Protein AF-A0A3T1B2V6-F1 (afdb_monomer_lite)

Secondary structure (DSSP, 8-state):
-HHHHHHHHHHHHHHHHHHHHHHHHHHHHHHHHHTTS--PPPHHHHHHHHHHHHTS------SS---PPPPPTT-EEEE-SSEEEEE-SS-EEEEEEPTTEEEEEE-SSEEEEEESS-TT-EEEEEEEEETTEEEEEEEE--

pLDDT: mean 83.71, std 17.54, range [44.0, 98.25]

Sequence (142 aa):
MVRRLLIATGWLVTVVIAILVGVVGINLVGSGLTEQQATPMTEDQVRRELRAISSTPATAPPSAAASSPPAPAGGRSFSTEGGLVVADCARIISMAPAQGWSIGEQDADEGEFRSVGDPAVVLDVDLECVNGAPQILVSPGD

Structure (mmCIF, N/CA/C/O backbone):
data_AF-A0A3T1B2V6-F1
#
_entry.id   AF-A0A3T1B2V6-F1
#
loop_
_atom_site.group_PDB
_atom_site.id
_atom_site.type_symbol
_atom_site.label_atom_id
_atom_site.label_alt_id
_atom_site.label_comp_id
_atom_site.label_asym_id
_atom_site.label_entity_id
_atom_site.label_seq_id
_atom_site.pdbx_PDB_ins_code
_atom_site.Cartn_x
_atom_site.Cartn_y
_atom_site.Cartn_z
_atom_site.occupancy
_atom_site.B_iso_or_equiv
_atom_site.auth_seq_id
_atom_site.auth_comp_id
_atom_site.auth_asym_id
_atom_site.auth_atom_id
_atom_site.pdbx_PDB_model_num
ATOM 1 N N . MET A 1 1 ? 31.231 -20.425 -43.488 1.00 63.16 1 MET A N 1
ATOM 2 C CA . MET A 1 1 ? 29.881 -19.834 -43.311 1.00 63.16 1 MET A CA 1
ATOM 3 C C . MET A 1 1 ? 28.904 -20.787 -42.617 1.00 63.16 1 MET A C 1
ATOM 5 O O . MET A 1 1 ? 28.350 -20.385 -41.605 1.00 63.16 1 MET A O 1
ATOM 9 N N . VAL A 1 2 ? 28.772 -22.049 -43.053 1.00 74.38 2 VAL A N 1
ATOM 10 C CA . VAL A 1 2 ? 27.830 -23.052 -42.492 1.00 74.38 2 VAL A CA 1
ATOM 11 C C . VAL A 1 2 ? 27.881 -23.198 -40.960 1.00 74.38 2 VAL A C 1
ATOM 13 O O . VAL A 1 2 ? 26.849 -23.153 -40.308 1.00 74.38 2 VAL A O 1
ATOM 16 N N . ARG A 1 3 ? 29.073 -23.279 -40.351 1.00 77.56 3 ARG A N 1
ATOM 17 C CA . ARG A 1 3 ? 29.219 -23.443 -38.889 1.00 77.56 3 ARG A CA 1
ATOM 18 C C . ARG A 1 3 ? 28.695 -22.253 -38.072 1.00 77.56 3 ARG A C 1
ATOM 20 O O . ARG A 1 3 ? 28.135 -22.456 -37.005 1.00 77.56 3 ARG A O 1
ATOM 27 N N . ARG A 1 4 ? 28.852 -21.020 -38.572 1.00 81.50 4 ARG A N 1
ATOM 28 C CA . ARG A 1 4 ? 28.297 -19.819 -37.918 1.00 81.50 4 ARG A CA 1
ATOM 29 C C . ARG A 1 4 ? 26.778 -19.770 -38.059 1.00 81.50 4 ARG A C 1
ATOM 31 O O . ARG A 1 4 ? 26.105 -19.393 -37.111 1.00 81.50 4 ARG A O 1
ATOM 38 N N . LEU A 1 5 ? 26.265 -20.205 -39.213 1.00 83.44 5 LEU A N 1
ATOM 39 C CA . LEU A 1 5 ? 24.829 -20.301 -39.457 1.00 83.44 5 LEU A CA 1
ATOM 40 C C . LEU A 1 5 ? 24.176 -21.299 -38.493 1.00 83.44 5 LEU A C 1
ATOM 42 O O . LEU A 1 5 ? 23.201 -20.945 -37.849 1.00 83.44 5 LEU A O 1
ATOM 46 N N . LEU A 1 6 ? 24.780 -22.481 -38.314 1.00 86.44 6 LEU A N 1
ATOM 47 C CA . LEU A 1 6 ? 24.296 -23.519 -37.396 1.00 86.44 6 LEU A CA 1
ATOM 48 C C . LEU A 1 6 ? 24.258 -23.054 -35.935 1.00 86.44 6 LEU A C 1
ATOM 50 O O . LEU A 1 6 ? 23.280 -23.315 -35.238 1.00 86.44 6 LEU A O 1
ATOM 54 N N . ILE A 1 7 ? 25.291 -22.333 -35.486 1.00 88.75 7 ILE A N 1
ATOM 55 C CA . ILE A 1 7 ? 25.339 -21.758 -34.132 1.00 88.75 7 ILE A CA 1
ATOM 56 C C . ILE A 1 7 ? 24.240 -20.702 -33.958 1.00 88.75 7 ILE A C 1
ATOM 58 O O . ILE A 1 7 ? 23.544 -20.714 -32.946 1.00 88.75 7 ILE A O 1
ATOM 62 N N . ALA A 1 8 ? 24.041 -19.831 -34.952 1.00 89.81 8 ALA A N 1
ATOM 63 C CA . ALA A 1 8 ? 23.002 -18.806 -34.909 1.00 89.81 8 ALA A CA 1
ATOM 64 C C . ALA A 1 8 ? 21.589 -19.414 -34.883 1.00 89.81 8 ALA A C 1
ATOM 66 O O . ALA A 1 8 ? 20.765 -19.004 -34.068 1.00 89.81 8 ALA A O 1
ATOM 67 N N . THR A 1 9 ? 21.316 -20.431 -35.708 1.00 90.31 9 THR A N 1
ATOM 68 C CA . THR A 1 9 ? 20.027 -21.142 -35.681 1.00 90.31 9 THR A CA 1
ATOM 69 C C . THR A 1 9 ? 19.813 -21.901 -34.381 1.00 90.31 9 THR A C 1
ATOM 71 O O . THR A 1 9 ? 18.719 -21.846 -33.836 1.00 90.31 9 THR A O 1
ATOM 74 N N . GLY A 1 10 ? 20.842 -22.570 -33.851 1.00 92.38 10 GLY A N 1
ATOM 75 C CA . GLY A 1 10 ? 20.733 -23.276 -32.574 1.00 92.38 10 GLY A CA 1
ATOM 76 C C . GLY A 1 10 ? 20.411 -22.320 -31.427 1.00 92.38 10 GLY A C 1
ATOM 77 O O . GLY A 1 10 ? 19.516 -22.587 -30.633 1.00 92.38 10 GLY A O 1
ATOM 78 N N . TRP A 1 11 ? 21.076 -21.164 -31.390 1.00 96.94 11 TRP A N 1
ATOM 79 C CA . TRP A 1 11 ? 20.797 -20.134 -30.394 1.00 96.94 11 TRP A CA 1
ATOM 80 C C . TRP A 1 11 ? 19.381 -19.559 -30.527 1.00 96.94 11 TRP A C 1
ATOM 82 O O . TRP A 1 11 ? 18.676 -19.446 -29.525 1.00 96.94 11 TRP A O 1
ATOM 92 N N . LEU A 1 12 ? 18.927 -19.269 -31.753 1.00 96.56 12 LEU A N 1
ATOM 93 C CA . LEU A 1 12 ? 17.561 -18.794 -31.995 1.00 96.56 12 LEU A CA 1
ATOM 94 C C . LEU A 1 12 ? 16.509 -19.798 -31.524 1.00 96.56 12 LEU A C 1
ATOM 96 O O . LEU A 1 12 ? 15.534 -19.399 -30.893 1.00 96.56 12 LEU A O 1
ATOM 100 N N . VAL A 1 13 ? 16.715 -21.091 -31.780 1.00 96.31 13 VAL A N 1
ATOM 101 C CA . VAL A 1 13 ? 15.806 -22.145 -31.307 1.00 96.31 13 VAL A CA 1
ATOM 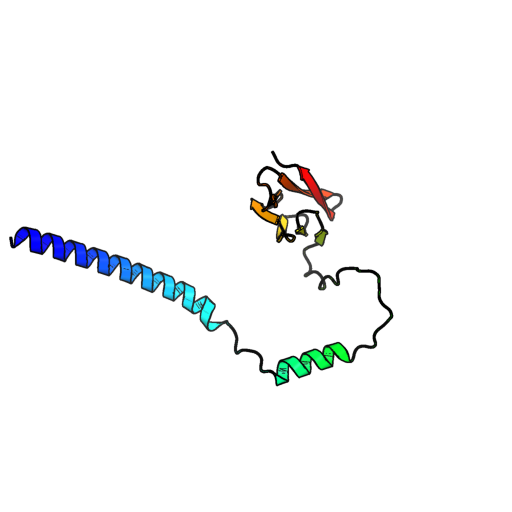102 C C . VAL A 1 13 ? 15.711 -22.128 -29.781 1.00 96.31 13 VAL A C 1
ATOM 104 O O . VAL A 1 13 ? 14.607 -22.158 -29.242 1.00 96.31 13 VAL A O 1
ATOM 107 N N . THR A 1 14 ? 16.836 -22.001 -29.076 1.00 95.31 14 THR A N 1
ATOM 108 C CA . THR A 1 14 ? 16.842 -21.916 -27.608 1.00 95.31 14 THR A CA 1
ATOM 109 C C . THR A 1 14 ? 16.081 -20.695 -27.096 1.00 95.31 14 THR A C 1
ATOM 111 O O . THR A 1 14 ? 15.291 -20.818 -26.161 1.00 95.31 14 THR A O 1
ATOM 114 N N . VAL A 1 15 ? 16.271 -19.527 -27.718 1.00 97.19 15 VAL A N 1
ATOM 115 C CA . VAL A 1 15 ? 15.545 -18.297 -27.354 1.00 97.19 15 VAL A CA 1
ATOM 116 C C . VAL A 1 15 ? 14.041 -18.474 -27.553 1.00 97.19 15 VAL A C 1
ATOM 118 O O . VAL A 1 15 ? 13.263 -18.137 -26.663 1.00 97.19 15 VAL A O 1
ATOM 121 N N . VAL A 1 16 ? 13.624 -19.055 -28.680 1.00 97.19 16 VAL A N 1
ATOM 122 C CA . VAL A 1 16 ? 12.206 -19.321 -28.962 1.00 97.19 16 VAL A CA 1
ATOM 123 C C . VAL A 1 16 ? 11.608 -20.268 -27.922 1.00 97.19 16 VAL A C 1
ATOM 125 O O . VAL A 1 16 ? 10.528 -19.992 -27.403 1.00 97.19 16 VAL A O 1
ATOM 128 N N . ILE A 1 17 ? 12.313 -21.345 -27.563 1.00 97.06 17 ILE A N 1
ATOM 129 C CA . ILE A 1 17 ? 11.852 -22.288 -26.534 1.00 97.06 17 ILE A CA 1
ATOM 130 C C . ILE A 1 17 ? 11.698 -21.581 -25.181 1.00 97.06 17 ILE A C 1
ATOM 132 O O . ILE A 1 17 ? 10.668 -21.740 -24.529 1.00 97.06 17 ILE A O 1
ATOM 136 N N . ALA A 1 18 ? 12.675 -20.767 -24.777 1.00 96.38 18 ALA A N 1
ATOM 137 C CA . ALA A 1 18 ? 12.612 -20.029 -23.517 1.00 96.38 18 ALA A CA 1
ATOM 138 C C . ALA A 1 18 ? 11.413 -19.064 -23.467 1.00 96.38 18 ALA A C 1
ATOM 140 O O . ALA A 1 18 ? 10.697 -19.022 -22.465 1.00 96.38 18 ALA A O 1
ATOM 141 N N . ILE A 1 19 ? 11.150 -18.340 -24.561 1.00 96.81 19 ILE A N 1
ATOM 142 C CA . ILE A 1 19 ? 9.992 -17.441 -24.671 1.00 96.81 19 ILE A CA 1
ATOM 143 C C . ILE A 1 19 ? 8.684 -18.230 -24.558 1.00 96.81 19 ILE A C 1
ATOM 145 O O . ILE A 1 19 ? 7.802 -17.832 -23.798 1.00 96.81 19 ILE A O 1
ATOM 149 N N . LEU A 1 20 ? 8.556 -19.358 -25.265 1.00 96.31 20 LEU A N 1
ATOM 150 C CA . LEU A 1 20 ? 7.345 -20.185 -25.224 1.00 96.31 20 LEU A CA 1
ATOM 151 C C . LEU A 1 20 ? 7.049 -20.699 -23.811 1.00 96.31 20 LEU A C 1
ATOM 153 O O . LEU A 1 20 ? 5.899 -20.647 -23.378 1.00 96.31 20 LEU A O 1
ATOM 157 N N . VAL A 1 21 ? 8.073 -21.134 -23.072 1.00 95.56 21 VAL A N 1
ATOM 158 C CA . VAL A 1 21 ? 7.919 -21.558 -21.670 1.00 95.56 21 VAL A CA 1
ATOM 159 C C . VAL A 1 21 ? 7.413 -20.405 -20.798 1.00 95.56 21 VAL A C 1
ATOM 161 O O . VAL A 1 21 ? 6.470 -20.593 -20.028 1.00 95.56 21 VAL A O 1
ATOM 164 N N . GLY A 1 22 ? 7.978 -19.204 -20.956 1.00 91.44 22 GLY A N 1
ATOM 165 C CA . GLY A 1 22 ? 7.520 -18.011 -20.238 1.00 91.44 22 GLY A CA 1
ATOM 166 C C . GLY A 1 22 ? 6.061 -17.660 -20.545 1.00 91.44 22 GLY A C 1
ATOM 167 O O . GLY A 1 22 ? 5.266 -17.462 -19.627 1.00 91.44 22 GLY A O 1
ATOM 168 N N . VAL A 1 23 ? 5.678 -17.658 -21.827 1.00 94.38 23 VAL A N 1
ATOM 169 C CA . VAL A 1 23 ? 4.300 -17.374 -22.266 1.00 94.38 23 VAL A CA 1
ATOM 170 C C . VAL A 1 23 ? 3.310 -18.389 -21.689 1.00 94.38 23 VAL A C 1
ATOM 172 O O . VAL A 1 23 ? 2.244 -17.992 -21.217 1.00 94.38 23 VAL A O 1
ATOM 175 N N . VAL A 1 24 ? 3.645 -19.682 -21.678 1.00 92.25 24 VAL A N 1
ATOM 176 C CA . VAL A 1 24 ? 2.787 -20.723 -21.082 1.00 92.25 24 VAL A CA 1
ATOM 177 C C . VAL A 1 24 ? 2.631 -20.515 -19.574 1.00 92.25 24 VAL A C 1
ATOM 179 O O . VAL A 1 24 ? 1.511 -20.588 -19.070 1.00 92.25 24 VAL A O 1
ATOM 182 N N . GLY A 1 25 ? 3.717 -20.191 -18.866 1.00 88.44 25 GLY A N 1
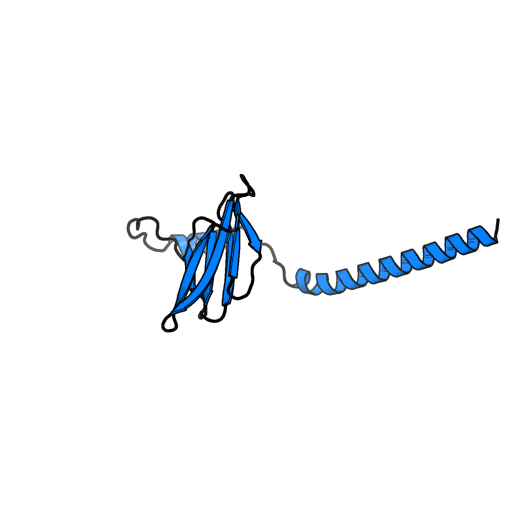ATOM 183 C CA . GLY A 1 25 ? 3.672 -19.893 -17.432 1.00 88.44 25 GLY A CA 1
ATOM 184 C C . GLY A 1 25 ? 2.747 -18.717 -17.103 1.00 88.44 25 GLY A C 1
ATOM 185 O O . GLY A 1 25 ? 1.900 -18.827 -16.219 1.00 88.44 25 GLY A O 1
ATOM 186 N N . ILE A 1 26 ? 2.844 -17.621 -17.863 1.00 86.38 26 ILE A N 1
ATOM 187 C CA . ILE A 1 26 ? 1.997 -16.431 -17.675 1.00 86.38 26 ILE A CA 1
ATOM 188 C C . ILE A 1 26 ? 0.523 -16.747 -17.972 1.00 86.38 26 ILE A C 1
ATOM 190 O O . ILE A 1 26 ? -0.349 -16.329 -17.216 1.00 86.38 26 ILE A O 1
ATOM 194 N N . ASN A 1 27 ? 0.226 -17.515 -19.028 1.00 84.00 27 ASN A N 1
ATOM 195 C CA . ASN A 1 27 ? -1.152 -17.911 -19.352 1.00 84.00 27 ASN A CA 1
ATOM 196 C C . ASN A 1 27 ? -1.773 -18.818 -18.274 1.00 84.00 27 ASN A C 1
ATOM 198 O O . ASN A 1 27 ? -2.965 -18.694 -17.988 1.00 84.00 27 ASN A O 1
ATOM 202 N N . LEU A 1 28 ? -0.983 -19.692 -17.636 1.00 81.56 28 LEU A N 1
ATOM 203 C CA . LEU A 1 28 ? -1.466 -20.514 -16.520 1.00 81.56 28 LEU A CA 1
ATOM 204 C C . LEU A 1 28 ? -1.885 -19.658 -15.319 1.00 81.56 28 LEU A C 1
ATOM 206 O O . LEU A 1 28 ? -2.942 -19.892 -14.744 1.00 81.56 28 LEU A O 1
ATOM 210 N N . VAL A 1 29 ? -1.090 -18.648 -14.962 1.00 77.25 29 VAL A N 1
ATOM 211 C CA . VAL A 1 29 ? -1.430 -17.730 -13.862 1.00 77.25 29 VAL A CA 1
ATOM 212 C C . VAL A 1 29 ? -2.598 -16.817 -14.255 1.00 77.25 29 VAL A C 1
ATOM 214 O O . VAL A 1 29 ? -3.508 -16.586 -13.462 1.00 77.25 29 VAL A O 1
ATOM 217 N N . GLY A 1 30 ? -2.606 -16.331 -15.499 1.00 61.78 30 GLY A N 1
ATOM 218 C CA . GLY A 1 30 ? -3.622 -15.416 -16.016 1.00 61.78 30 GLY A CA 1
ATOM 219 C C . GLY A 1 30 ? -5.005 -16.049 -16.169 1.00 61.78 30 GLY A C 1
ATOM 220 O O . GLY A 1 30 ? -6.001 -15.389 -15.879 1.00 61.78 30 GLY A O 1
ATOM 221 N N . SER A 1 31 ? -5.093 -17.319 -16.571 1.00 67.38 31 SER A N 1
ATOM 222 C CA . SER A 1 31 ? -6.380 -18.022 -16.715 1.00 67.38 31 SER A CA 1
ATOM 223 C C . SER A 1 31 ? -7.162 -18.069 -15.399 1.00 67.38 31 SER A C 1
ATOM 225 O O . SER A 1 31 ? -8.336 -17.713 -15.394 1.00 67.38 31 SER A O 1
ATOM 227 N N . GLY A 1 32 ? -6.498 -18.335 -14.269 1.00 63.66 32 GLY A N 1
ATOM 228 C CA . GLY A 1 32 ? -7.135 -18.311 -12.946 1.00 63.66 32 GLY A CA 1
ATOM 229 C C . GLY A 1 32 ? -7.666 -16.935 -12.516 1.00 63.66 32 GLY A C 1
ATOM 230 O O . GLY A 1 32 ? -8.644 -16.867 -11.777 1.00 63.66 32 GLY A O 1
ATOM 231 N N . LEU A 1 33 ? -7.067 -15.840 -13.004 1.00 58.62 33 LEU A N 1
ATOM 232 C CA . LEU A 1 33 ? -7.498 -14.466 -12.703 1.00 58.62 33 LEU A CA 1
ATOM 233 C C . LEU A 1 33 ? -8.558 -13.936 -13.681 1.00 58.62 33 LEU A C 1
ATOM 235 O O . LEU A 1 33 ? -9.380 -13.101 -13.304 1.00 58.62 33 LEU A O 1
ATOM 239 N N . THR A 1 34 ? -8.534 -14.407 -14.931 1.00 60.25 34 THR A N 1
ATOM 240 C CA . THR A 1 34 ? -9.402 -13.907 -16.011 1.00 60.25 34 THR A CA 1
ATOM 241 C C . THR A 1 34 ? -10.743 -14.640 -16.047 1.00 60.25 34 THR A C 1
ATOM 243 O O . THR A 1 34 ? -11.751 -14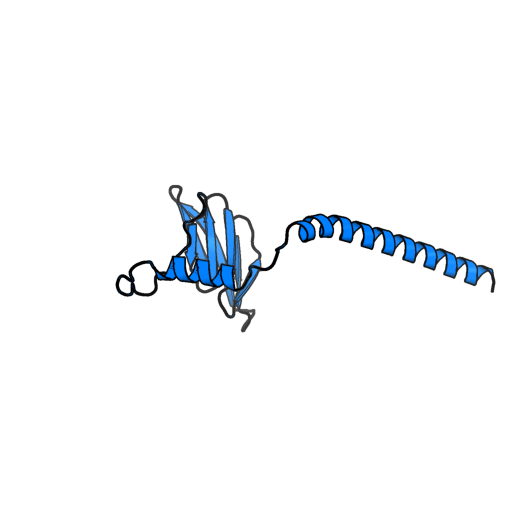.038 -16.406 1.00 60.25 34 THR A O 1
ATOM 246 N N . GLU A 1 35 ? -10.801 -15.906 -15.616 1.00 55.91 35 GLU A N 1
ATOM 247 C CA . GLU A 1 35 ? -12.063 -16.663 -15.546 1.00 55.91 35 GLU A CA 1
ATOM 248 C C . GLU A 1 35 ? -13.038 -16.111 -14.491 1.00 55.91 35 GLU A C 1
ATOM 250 O O . GLU A 1 35 ? -14.237 -16.373 -14.558 1.00 55.91 35 GLU A O 1
ATOM 255 N N . GLN A 1 36 ? -12.546 -15.319 -13.531 1.00 57.72 36 GLN A N 1
ATOM 256 C CA . GLN A 1 36 ? -13.343 -14.806 -12.411 1.00 57.72 36 GLN A CA 1
ATOM 257 C C . GLN A 1 36 ? -13.728 -13.325 -12.524 1.00 57.72 36 GLN A C 1
ATOM 259 O O . GLN A 1 36 ? -14.456 -12.833 -11.661 1.00 57.72 36 GLN A O 1
ATOM 264 N N . GLN A 1 37 ? -13.316 -12.599 -13.569 1.00 57.06 37 GLN A N 1
ATOM 265 C CA . GLN A 1 37 ? -13.595 -11.162 -13.655 1.00 57.06 37 GLN A CA 1
ATOM 266 C C . GLN A 1 37 ? -14.672 -10.797 -14.679 1.00 57.06 37 GLN A C 1
ATOM 268 O O . GLN A 1 37 ? -14.428 -10.578 -15.861 1.00 57.06 37 GLN A O 1
ATOM 273 N N . ALA A 1 38 ? -15.861 -10.639 -14.093 1.00 57.75 38 ALA A N 1
ATOM 274 C CA . ALA A 1 38 ? -16.782 -9.531 -14.304 1.00 57.75 38 ALA A CA 1
ATOM 275 C C . ALA A 1 38 ? -17.477 -9.461 -15.667 1.00 57.75 38 ALA A C 1
ATOM 277 O O . ALA A 1 38 ? -17.105 -8.695 -16.553 1.00 57.75 38 ALA A O 1
ATOM 278 N N . THR A 1 39 ? -18.630 -10.128 -15.757 1.00 67.19 39 THR A N 1
ATOM 279 C CA . THR A 1 39 ? -19.728 -9.578 -16.558 1.00 67.19 39 THR A CA 1
ATOM 280 C C . THR A 1 39 ? -19.954 -8.135 -16.088 1.00 67.19 39 THR A C 1
ATOM 282 O O . THR A 1 39 ? -20.298 -7.948 -14.916 1.00 67.19 39 THR A O 1
ATOM 285 N N . PRO A 1 40 ? -19.736 -7.111 -16.934 1.00 68.69 40 PRO A N 1
ATOM 286 C CA . PRO A 1 40 ? -19.956 -5.733 -16.529 1.00 68.69 40 PRO A CA 1
ATOM 287 C C . PRO A 1 40 ? -21.418 -5.574 -16.113 1.00 68.69 40 PRO A C 1
ATOM 289 O O . PRO A 1 40 ? -22.328 -6.035 -16.807 1.00 68.69 40 PRO A O 1
ATOM 292 N N . MET A 1 41 ? -21.638 -4.951 -14.956 1.00 74.75 41 MET A N 1
ATOM 293 C CA . MET A 1 41 ? -22.984 -4.699 -14.458 1.00 74.75 41 MET A CA 1
ATOM 294 C C . MET A 1 41 ? -23.737 -3.844 -15.482 1.00 74.75 41 MET A C 1
ATOM 296 O O . MET A 1 41 ? -23.224 -2.834 -15.967 1.00 74.75 41 MET A O 1
ATOM 300 N N . THR A 1 42 ? -24.949 -4.259 -15.839 1.00 83.12 42 THR A N 1
ATOM 301 C CA . THR A 1 42 ? -25.763 -3.506 -16.805 1.00 83.12 42 THR A CA 1
ATOM 302 C C . THR A 1 42 ? -26.277 -2.213 -16.172 1.00 83.12 42 THR A C 1
ATOM 304 O O . THR A 1 42 ? -26.508 -2.151 -14.963 1.00 83.12 42 THR A O 1
ATOM 307 N N . GLU A 1 43 ? -26.499 -1.170 -16.975 1.00 79.50 43 GLU A N 1
ATOM 308 C CA . GLU A 1 43 ? -26.969 0.136 -16.481 1.00 79.50 43 GLU A CA 1
ATOM 309 C C . GLU A 1 43 ? -28.261 0.018 -15.647 1.00 79.50 43 GLU A C 1
ATOM 311 O O . GLU A 1 43 ? -28.438 0.698 -14.633 1.00 79.50 43 GLU A O 1
ATOM 316 N N . ASP A 1 44 ? -29.144 -0.909 -16.021 1.00 79.38 44 ASP A N 1
ATOM 317 C CA . ASP A 1 44 ? -30.387 -1.170 -15.299 1.00 79.38 44 ASP A CA 1
ATOM 318 C C . ASP A 1 44 ? -30.182 -1.859 -13.945 1.00 79.38 44 ASP A C 1
ATOM 320 O O . ASP A 1 44 ? -31.002 -1.671 -13.042 1.00 79.38 44 ASP A O 1
ATOM 324 N N . GLN A 1 45 ? -29.112 -2.638 -13.770 1.00 80.81 45 GLN A N 1
ATOM 325 C CA . GLN A 1 45 ? -28.730 -3.179 -12.461 1.00 80.81 45 GLN A CA 1
ATOM 326 C C . GLN A 1 45 ? -28.170 -2.076 -11.564 1.00 80.81 45 GLN A C 1
ATOM 328 O O . GLN A 1 45 ? -28.639 -1.937 -10.434 1.00 80.81 45 GLN A O 1
ATOM 333 N N . VAL A 1 46 ? -27.288 -1.221 -12.096 1.00 82.56 46 VAL A N 1
ATOM 334 C CA . VAL A 1 46 ? -26.729 -0.076 -11.355 1.00 82.56 46 VAL A CA 1
ATOM 335 C C . VAL A 1 46 ? -27.841 0.859 -10.881 1.00 82.56 46 VAL A C 1
ATOM 337 O O . VAL A 1 46 ? -27.899 1.204 -9.704 1.00 82.56 46 VAL A O 1
ATOM 340 N N . ARG A 1 47 ? -28.793 1.225 -11.754 1.00 82.75 47 ARG A N 1
ATOM 341 C CA . ARG A 1 47 ? -29.936 2.075 -11.364 1.00 82.75 47 ARG A CA 1
ATOM 342 C C . ARG A 1 47 ? -30.821 1.429 -10.302 1.00 82.75 47 ARG A C 1
ATOM 344 O O . ARG A 1 47 ? -31.431 2.142 -9.506 1.00 82.75 47 ARG A O 1
ATOM 351 N N . ARG A 1 48 ? -30.950 0.102 -10.312 1.00 81.12 48 ARG A N 1
ATOM 352 C CA . ARG A 1 48 ? -31.779 -0.628 -9.348 1.00 81.12 48 ARG A CA 1
ATOM 353 C C . ARG A 1 48 ? -31.136 -0.625 -7.966 1.00 81.12 48 ARG A C 1
ATOM 355 O O . ARG A 1 48 ? -31.837 -0.344 -6.998 1.00 81.12 48 ARG A O 1
ATOM 362 N N . GLU A 1 49 ? -29.825 -0.833 -7.893 1.00 81.56 49 GLU A N 1
ATOM 363 C CA . GLU A 1 49 ? -29.071 -0.701 -6.643 1.00 81.56 49 GLU A CA 1
ATOM 364 C C . GLU A 1 49 ? -29.041 0.746 -6.142 1.00 81.56 49 GLU A C 1
ATOM 366 O O . GLU A 1 49 ? -29.342 0.992 -4.975 1.00 81.56 49 GLU A O 1
ATOM 371 N N . LEU A 1 50 ? -28.813 1.726 -7.025 1.00 82.75 50 LEU A N 1
ATOM 372 C CA . LEU A 1 50 ? -28.838 3.146 -6.650 1.00 82.75 50 LEU A CA 1
ATOM 373 C C . LEU A 1 50 ? -30.186 3.564 -6.055 1.00 82.75 50 LEU A C 1
ATOM 375 O O . LEU A 1 50 ? -30.233 4.300 -5.068 1.00 82.75 50 LEU A O 1
ATOM 379 N N . ARG A 1 51 ? -31.295 3.097 -6.641 1.00 79.69 51 ARG A N 1
ATOM 380 C CA . ARG A 1 51 ? -32.638 3.365 -6.110 1.00 79.69 51 ARG A CA 1
ATOM 381 C C . ARG A 1 51 ? -32.870 2.671 -4.776 1.00 79.69 51 ARG A C 1
ATOM 383 O O . ARG A 1 51 ? -33.454 3.302 -3.906 1.00 79.69 51 ARG A O 1
ATOM 390 N N . ALA A 1 52 ? -32.398 1.434 -4.608 1.00 74.56 52 ALA A N 1
ATOM 391 C CA . ALA A 1 52 ? -32.500 0.710 -3.342 1.00 74.56 52 ALA A CA 1
ATOM 392 C C . ALA A 1 52 ? -31.780 1.455 -2.202 1.00 74.56 52 ALA A C 1
ATOM 394 O O . ALA A 1 52 ? -32.327 1.564 -1.105 1.00 74.56 52 ALA A O 1
ATOM 395 N N . ILE A 1 53 ? -30.615 2.047 -2.486 1.00 71.94 53 ILE A N 1
ATOM 396 C CA . ILE A 1 53 ? -29.867 2.893 -1.541 1.00 71.94 53 ILE A CA 1
ATOM 397 C C . ILE A 1 53 ? -30.619 4.213 -1.275 1.00 71.94 53 ILE A C 1
ATOM 399 O O . ILE A 1 53 ? -30.759 4.631 -0.125 1.00 71.94 53 ILE A O 1
ATOM 403 N N . SER A 1 54 ? -31.163 4.840 -2.325 1.00 61.72 54 SER A N 1
ATOM 404 C CA . SER A 1 54 ? -31.830 6.155 -2.258 1.00 61.72 54 SER A CA 1
ATOM 405 C C . SER A 1 54 ? -33.189 6.151 -1.543 1.00 61.72 54 SER A C 1
ATOM 407 O O . SER A 1 54 ? -33.674 7.211 -1.157 1.00 61.72 54 SER A O 1
ATOM 409 N N . SER A 1 55 ? -33.828 4.991 -1.363 1.00 56.50 55 SER A N 1
ATOM 410 C CA . SER A 1 55 ? -35.109 4.860 -0.646 1.00 56.50 55 SER A CA 1
ATOM 411 C C . SER A 1 55 ? -34.996 4.835 0.886 1.00 56.50 55 SER A C 1
ATOM 413 O O . SER A 1 55 ? -36.016 4.729 1.568 1.00 56.50 55 SER A O 1
ATOM 415 N N . THR A 1 56 ? -33.792 4.959 1.449 1.00 52.84 56 THR A N 1
ATOM 416 C CA . THR A 1 56 ? -33.610 5.113 2.902 1.00 52.84 56 THR A CA 1
ATOM 417 C C . THR A 1 56 ? -33.902 6.567 3.304 1.00 52.84 56 THR A C 1
ATOM 419 O O . THR A 1 56 ? -33.327 7.472 2.699 1.00 52.84 56 THR A O 1
ATOM 422 N N . PRO A 1 57 ? -34.769 6.848 4.299 1.00 48.19 57 PRO A N 1
ATOM 423 C CA . PRO A 1 57 ? -35.049 8.219 4.720 1.00 48.19 57 PRO A CA 1
ATOM 424 C C . PRO A 1 57 ? -33.768 8.909 5.201 1.00 48.19 57 PRO A C 1
ATOM 426 O O . PRO A 1 57 ? -33.102 8.426 6.116 1.00 48.19 57 PRO A O 1
ATOM 429 N N . ALA A 1 58 ? -33.437 10.047 4.591 1.00 51.91 58 ALA A N 1
ATOM 430 C CA . ALA A 1 58 ? -32.313 10.881 4.987 1.00 51.91 58 ALA A CA 1
ATOM 431 C C . ALA A 1 58 ? -32.589 11.529 6.354 1.00 51.91 58 ALA A C 1
ATOM 433 O O . ALA A 1 58 ? -33.328 12.509 6.465 1.00 51.91 58 ALA A O 1
ATOM 434 N N . THR A 1 59 ? -31.988 10.979 7.406 1.00 45.38 59 THR A N 1
ATOM 435 C CA . THR A 1 59 ? -31.748 11.713 8.651 1.00 45.38 59 THR A CA 1
ATOM 436 C C . THR A 1 59 ? -30.657 12.763 8.397 1.00 45.38 59 THR A C 1
ATOM 438 O O . THR A 1 59 ? -29.702 12.504 7.672 1.00 45.38 59 THR A O 1
ATOM 441 N N . ALA A 1 60 ? -30.862 13.959 8.960 1.00 48.00 60 ALA A N 1
ATOM 442 C CA . ALA A 1 60 ? -30.023 15.161 8.907 1.00 48.00 60 ALA A CA 1
ATOM 443 C C . ALA A 1 60 ? -28.497 14.900 8.914 1.00 48.00 60 ALA A C 1
ATOM 445 O O . ALA A 1 60 ? -28.059 13.919 9.513 1.00 48.00 60 ALA A O 1
ATOM 446 N N . PRO A 1 61 ? -27.682 15.784 8.299 1.00 45.81 61 PRO A N 1
ATOM 447 C CA . PRO A 1 61 ? -26.274 15.507 8.039 1.00 45.81 61 PRO A CA 1
ATOM 448 C C . PRO A 1 61 ? -25.502 15.342 9.353 1.00 45.81 61 PRO A C 1
ATOM 450 O O . PRO A 1 61 ? -25.402 16.308 10.116 1.00 45.81 61 PRO A O 1
ATOM 453 N N . PRO A 1 62 ? -24.911 14.169 9.637 1.00 44.00 62 PRO A N 1
ATOM 454 C CA . PRO A 1 62 ? -23.833 14.127 10.598 1.00 44.00 62 PRO A CA 1
ATOM 455 C C . PRO A 1 62 ? -22.623 14.810 9.952 1.00 44.00 62 PRO A C 1
ATOM 457 O O . PRO A 1 62 ? -22.278 14.551 8.799 1.00 44.00 62 PRO A O 1
ATOM 460 N N . SER A 1 63 ? -21.998 15.716 10.706 1.00 44.44 63 SER A N 1
ATOM 461 C CA . SER A 1 63 ? -20.630 16.184 10.472 1.00 44.44 63 SER A CA 1
ATOM 462 C C . SER A 1 63 ? -19.758 15.022 9.992 1.00 44.44 63 SER A C 1
ATOM 464 O O . SER A 1 63 ? -19.896 13.933 10.542 1.00 44.44 63 SER A O 1
ATOM 466 N N . ALA A 1 64 ? -18.921 15.253 8.975 1.00 44.34 64 ALA A N 1
ATOM 467 C CA . ALA A 1 64 ? -18.096 14.267 8.277 1.00 44.34 64 ALA A CA 1
ATOM 468 C C . ALA A 1 64 ? -17.481 13.205 9.209 1.00 44.34 64 ALA A C 1
ATOM 470 O O . ALA A 1 64 ? -16.362 13.336 9.694 1.00 44.34 64 ALA A O 1
ATOM 471 N N . ALA A 1 65 ? -18.228 12.132 9.438 1.00 47.41 65 ALA A N 1
ATOM 472 C CA . ALA A 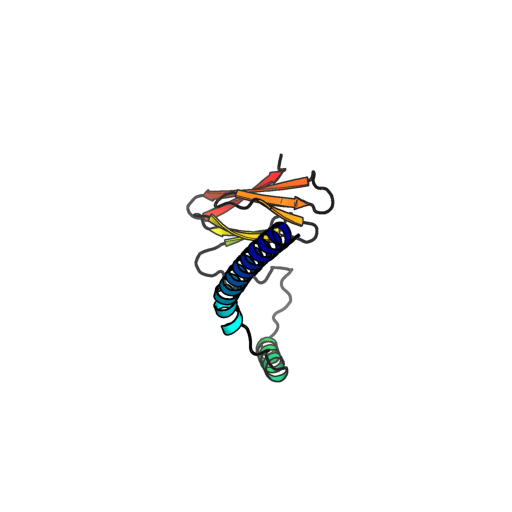1 65 ? -17.741 10.883 9.970 1.00 47.41 65 ALA A CA 1
ATOM 473 C C . ALA A 1 65 ? -17.756 9.939 8.777 1.00 47.41 65 ALA A C 1
ATOM 475 O O . ALA A 1 65 ? -18.818 9.647 8.219 1.00 47.41 65 ALA A O 1
ATOM 476 N N . ALA A 1 66 ? -16.562 9.546 8.336 1.00 46.31 66 ALA A N 1
ATOM 477 C CA . ALA A 1 66 ? -16.386 8.534 7.314 1.00 46.31 66 ALA A CA 1
ATOM 478 C C . ALA A 1 66 ? -17.306 7.352 7.639 1.00 46.31 66 ALA A C 1
ATOM 480 O O . ALA A 1 66 ? -17.233 6.771 8.723 1.00 46.31 66 ALA A O 1
ATOM 481 N N . SER A 1 67 ? -18.225 7.039 6.726 1.00 44.62 67 SER A N 1
ATOM 482 C CA . SER A 1 67 ? -19.025 5.823 6.815 1.00 44.62 67 SER A CA 1
ATOM 483 C C . SER A 1 67 ? -18.085 4.658 6.531 1.00 44.62 67 SER A C 1
ATOM 485 O O . SER A 1 67 ? -17.945 4.231 5.388 1.00 44.62 67 SER A O 1
ATOM 487 N N . SER A 1 68 ? -17.371 4.200 7.558 1.00 53.97 68 SER A N 1
ATOM 488 C CA . SER A 1 68 ? -16.602 2.967 7.481 1.00 53.97 68 SER A CA 1
ATOM 489 C C . SER A 1 68 ? -17.582 1.826 7.184 1.00 53.97 68 SER A C 1
ATOM 491 O O . SER A 1 68 ? -18.583 1.695 7.897 1.00 53.97 68 SER A O 1
ATOM 493 N N . PRO A 1 69 ? -17.335 0.998 6.152 1.00 52.59 69 PRO A N 1
ATOM 494 C CA . PRO A 1 69 ? -18.030 -0.275 5.996 1.00 52.59 69 PRO A CA 1
ATOM 495 C C . PRO A 1 69 ? -17.959 -1.056 7.318 1.00 52.59 69 PRO A C 1
ATOM 497 O O . PRO A 1 69 ? -16.973 -0.889 8.046 1.00 52.59 69 PRO A O 1
ATOM 500 N N . PRO A 1 70 ? -18.954 -1.899 7.661 1.00 47.84 70 PRO A N 1
ATOM 501 C CA . PRO A 1 70 ? -18.850 -2.746 8.843 1.00 47.84 70 PRO A CA 1
ATOM 502 C C . PRO A 1 70 ? -17.537 -3.518 8.747 1.00 47.84 70 PRO A C 1
ATOM 504 O O . PRO A 1 70 ? -17.323 -4.262 7.788 1.00 47.84 70 PRO A O 1
ATOM 507 N N . ALA A 1 71 ? -16.636 -3.254 9.696 1.00 51.19 71 ALA A N 1
ATOM 508 C CA . ALA A 1 71 ? -15.325 -3.868 9.708 1.00 51.19 71 ALA A CA 1
ATOM 509 C C . ALA A 1 71 ? -15.527 -5.388 9.663 1.00 51.19 71 ALA A C 1
ATOM 511 O O . ALA A 1 71 ? -16.260 -5.916 10.512 1.00 51.19 71 ALA A O 1
ATOM 512 N N . PRO A 1 72 ? -14.944 -6.105 8.683 1.00 48.03 72 PRO A N 1
ATOM 513 C CA . PRO A 1 72 ? -14.910 -7.554 8.760 1.00 48.03 72 PRO A CA 1
ATOM 514 C C . PRO A 1 72 ? -14.305 -7.910 10.118 1.00 48.03 72 PRO A C 1
ATOM 516 O O . PRO A 1 72 ? -13.362 -7.257 10.568 1.00 48.03 72 PRO A O 1
ATOM 519 N N . ALA A 1 73 ? -14.913 -8.875 10.811 1.00 58.22 73 ALA A N 1
ATOM 520 C CA . ALA A 1 73 ? -14.476 -9.305 12.130 1.00 58.22 73 ALA A CA 1
ATOM 521 C C . ALA A 1 73 ? -12.978 -9.637 12.073 1.00 58.22 73 ALA A C 1
ATOM 523 O O . ALA A 1 73 ? -12.598 -10.671 11.531 1.00 58.22 73 ALA A O 1
ATOM 524 N N . GLY A 1 74 ? -12.145 -8.719 12.566 1.00 72.81 74 GLY A N 1
ATOM 525 C CA . GLY A 1 74 ? -10.699 -8.876 12.524 1.00 72.81 74 GLY A CA 1
ATOM 526 C C . GLY A 1 74 ? -9.867 -7.635 12.226 1.00 72.81 74 GLY A C 1
ATOM 527 O O . GLY A 1 74 ? -8.674 -7.804 12.238 1.00 72.81 74 GLY A O 1
ATOM 528 N N . GLY A 1 75 ? -10.386 -6.422 11.987 1.00 85.06 75 GLY A N 1
ATOM 529 C CA . GLY A 1 75 ? -9.508 -5.249 11.787 1.00 85.06 75 GLY A CA 1
ATOM 530 C C . GLY A 1 75 ? -10.123 -3.917 12.211 1.00 85.06 75 GLY A C 1
ATOM 531 O O . GLY A 1 75 ? -11.307 -3.677 11.980 1.00 85.06 75 GLY A O 1
ATOM 532 N N . ARG A 1 76 ? -9.335 -3.035 12.837 1.00 94.81 76 ARG A N 1
ATOM 533 C CA . ARG A 1 76 ? -9.718 -1.658 13.195 1.00 94.81 76 ARG A CA 1
ATOM 534 C C . ARG A 1 76 ? -9.041 -0.668 12.254 1.00 94.81 76 ARG A C 1
ATOM 536 O O . ARG A 1 76 ? -7.880 -0.845 11.913 1.00 94.81 76 ARG A O 1
ATOM 543 N N . SER A 1 77 ? -9.769 0.368 11.847 1.00 96.31 77 SER A N 1
ATOM 544 C CA . SER A 1 77 ? -9.268 1.433 10.976 1.00 96.31 77 SER A CA 1
ATOM 545 C C . SER A 1 77 ? -8.776 2.642 11.774 1.00 96.31 77 SER A C 1
ATOM 547 O O . SER A 1 77 ? -9.475 3.101 12.681 1.00 96.31 77 SER A O 1
ATOM 549 N N . PHE A 1 78 ? -7.648 3.206 11.362 1.00 97.25 78 PHE A N 1
ATOM 550 C CA . PHE A 1 78 ? -6.992 4.384 11.920 1.00 97.25 78 PHE A CA 1
ATOM 551 C C . PHE A 1 78 ? -6.706 5.376 10.791 1.00 97.25 78 PHE A C 1
ATOM 553 O O . PHE A 1 78 ? -6.331 4.976 9.691 1.00 97.25 78 PHE A O 1
ATOM 560 N N . SER A 1 79 ? -6.915 6.666 11.042 1.00 97.31 79 SER A N 1
ATOM 561 C CA . SER A 1 79 ? -6.561 7.736 10.102 1.00 97.31 79 SER A CA 1
ATOM 562 C C . SER A 1 79 ? -5.289 8.424 10.579 1.00 97.31 79 SER A C 1
ATOM 564 O O . SER A 1 79 ? -5.202 8.798 11.748 1.00 97.31 79 SER A O 1
ATOM 566 N N . THR A 1 80 ? -4.333 8.596 9.675 1.00 96.75 80 THR A N 1
ATOM 567 C CA . THR A 1 80 ? -3.079 9.328 9.869 1.00 96.75 80 THR A CA 1
ATOM 568 C C . THR A 1 80 ? -3.004 10.466 8.846 1.00 96.75 80 THR A C 1
ATOM 570 O O . THR A 1 80 ? -3.867 10.589 7.975 1.00 96.75 80 THR A O 1
ATOM 573 N N . GLU A 1 81 ? -1.986 11.321 8.936 1.00 96.12 81 GLU A N 1
ATOM 574 C CA . GLU A 1 81 ? -1.729 12.326 7.896 1.00 96.12 81 GLU A CA 1
ATOM 575 C C . GLU A 1 81 ? -1.382 11.673 6.546 1.00 96.12 81 GLU A C 1
ATOM 577 O O . GLU A 1 81 ? -1.859 12.116 5.500 1.00 96.12 81 GLU A O 1
ATOM 582 N N . GLY A 1 82 ? -0.608 10.586 6.585 1.00 96.12 82 GLY A N 1
ATOM 583 C CA . GLY A 1 82 ? -0.173 9.850 5.401 1.00 96.12 82 GLY A CA 1
ATOM 584 C C . GLY A 1 82 ? -1.250 8.973 4.762 1.00 96.12 82 GLY A C 1
ATOM 585 O O . GLY A 1 82 ? -1.119 8.626 3.588 1.00 96.12 82 GLY A O 1
ATOM 586 N N . GLY A 1 83 ? -2.332 8.631 5.473 1.00 97.75 83 GLY A N 1
ATOM 587 C CA . GLY A 1 83 ? -3.396 7.794 4.923 1.00 97.75 83 GLY A CA 1
ATOM 588 C C . GLY A 1 83 ? -4.279 7.080 5.943 1.00 97.75 83 GLY A C 1
ATOM 589 O O . GLY A 1 83 ? -4.445 7.497 7.087 1.00 97.75 83 GLY A O 1
ATOM 590 N N . LEU A 1 84 ? -4.892 5.985 5.501 1.00 98.12 84 LEU A N 1
ATOM 591 C CA . LEU A 1 84 ? -5.661 5.073 6.340 1.00 98.12 84 LEU A CA 1
ATOM 592 C C . LEU A 1 84 ? -4.838 3.812 6.616 1.00 98.12 84 LEU A C 1
ATOM 594 O O . LEU A 1 84 ? -4.263 3.230 5.697 1.00 98.12 84 LEU A O 1
ATOM 598 N N . VAL A 1 85 ? -4.860 3.346 7.859 1.00 97.88 85 VAL A N 1
ATOM 599 C CA . VAL A 1 85 ? -4.250 2.086 8.293 1.00 97.88 85 VAL A CA 1
ATOM 600 C C . VAL A 1 85 ? -5.350 1.198 8.857 1.00 97.88 85 VAL A C 1
ATOM 602 O O . VAL A 1 85 ? -6.159 1.649 9.665 1.00 97.88 85 VAL A O 1
ATOM 605 N N . VAL A 1 86 ? -5.416 -0.062 8.442 1.00 97.69 86 VAL A N 1
ATOM 606 C CA . VAL A 1 86 ? -6.301 -1.067 9.043 1.00 97.69 86 VAL A CA 1
ATOM 607 C C . VAL A 1 86 ? -5.430 -2.124 9.688 1.00 97.69 86 VAL A C 1
ATOM 609 O O . VAL A 1 86 ? -4.595 -2.708 9.005 1.00 97.69 86 VAL A O 1
ATOM 612 N N . ALA A 1 87 ? -5.627 -2.382 10.977 1.00 97.19 87 ALA A N 1
ATOM 613 C CA . ALA A 1 87 ? -4.806 -3.312 11.742 1.00 97.19 87 ALA A CA 1
ATOM 614 C C . ALA A 1 87 ? -5.614 -4.061 12.808 1.00 97.19 87 ALA A C 1
ATOM 616 O O . ALA A 1 87 ? -6.631 -3.569 13.312 1.00 97.19 87 ALA A O 1
ATOM 617 N N . ASP A 1 88 ? -5.139 -5.244 13.176 1.00 96.44 88 ASP A N 1
ATOM 618 C CA . ASP A 1 88 ? -5.484 -5.926 14.421 1.00 96.44 88 ASP A CA 1
ATOM 619 C C . ASP A 1 88 ? -4.259 -6.042 15.327 1.00 96.44 88 ASP A C 1
ATOM 621 O O . ASP A 1 88 ? -3.210 -5.500 15.021 1.00 96.44 88 ASP A O 1
ATOM 625 N N . CYS A 1 89 ? -4.387 -6.698 16.480 1.00 96.00 89 CYS A N 1
ATOM 626 C CA . CYS A 1 89 ? -3.250 -6.876 17.386 1.00 96.00 89 CYS A CA 1
ATOM 627 C C . CYS A 1 89 ? -2.181 -7.852 16.868 1.00 96.00 89 CYS A C 1
ATOM 629 O O . CYS A 1 89 ? -1.147 -7.988 17.515 1.00 96.00 89 CYS A O 1
ATOM 631 N N . ALA A 1 90 ? -2.441 -8.577 15.780 1.00 95.38 90 ALA A N 1
ATOM 632 C CA . ALA A 1 90 ? -1.484 -9.490 15.175 1.00 95.38 90 ALA A CA 1
ATOM 633 C C . ALA A 1 90 ? -0.720 -8.833 14.021 1.00 95.38 90 ALA A C 1
ATOM 635 O O . ALA A 1 90 ? 0.431 -9.209 13.808 1.00 95.38 90 ALA A O 1
ATOM 636 N N . ARG A 1 91 ? -1.353 -7.919 13.267 1.00 96.88 91 ARG A N 1
ATOM 637 C CA . ARG A 1 91 ? -0.712 -7.194 12.165 1.00 96.88 91 ARG A CA 1
ATOM 638 C C . ARG A 1 91 ? -1.504 -6.008 11.602 1.00 96.88 91 ARG A C 1
ATOM 640 O O . ARG A 1 91 ? -2.731 -5.931 11.703 1.00 96.88 91 ARG A O 1
ATOM 647 N N . ILE A 1 92 ? -0.800 -5.167 10.856 1.00 97.62 92 ILE A N 1
ATOM 648 C CA . ILE A 1 92 ? -1.314 -4.279 9.825 1.00 97.62 92 ILE A CA 1
ATOM 649 C C . ILE A 1 92 ? -1.880 -5.150 8.695 1.00 97.62 92 ILE A C 1
ATOM 651 O O . ILE A 1 92 ? -1.217 -5.998 8.103 1.00 97.62 92 ILE A O 1
ATOM 655 N N . ILE A 1 93 ? -3.171 -4.977 8.435 1.00 96.94 93 ILE A N 1
ATOM 656 C CA . ILE A 1 93 ? -3.944 -5.731 7.444 1.00 96.94 93 ILE A CA 1
ATOM 657 C C . ILE A 1 93 ? -3.879 -5.038 6.086 1.00 96.94 93 ILE A C 1
ATOM 659 O O . ILE A 1 93 ? -3.813 -5.701 5.053 1.00 96.94 93 ILE A O 1
ATOM 663 N N . SER A 1 94 ? -3.945 -3.707 6.080 1.00 96.75 94 SER A N 1
ATOM 664 C CA . SER A 1 94 ? -3.858 -2.907 4.860 1.00 96.75 94 SER A CA 1
ATOM 665 C C . SER A 1 94 ? -3.528 -1.454 5.171 1.00 96.75 94 SER A C 1
ATOM 667 O O . SER A 1 94 ? -3.949 -0.933 6.204 1.00 96.75 94 SER A O 1
ATOM 669 N N . MET A 1 95 ? -2.885 -0.777 4.223 1.00 98.19 95 MET A N 1
ATOM 670 C CA . MET A 1 95 ? -2.672 0.670 4.238 1.00 98.19 95 MET A CA 1
ATOM 671 C C . MET A 1 95 ? -3.191 1.264 2.929 1.00 98.19 95 MET A C 1
ATOM 673 O O . MET A 1 95 ? -3.121 0.623 1.880 1.00 98.19 95 MET A O 1
ATOM 677 N N . ALA A 1 96 ? -3.736 2.474 2.989 1.00 98.06 96 ALA A N 1
ATOM 678 C CA . ALA A 1 96 ? -4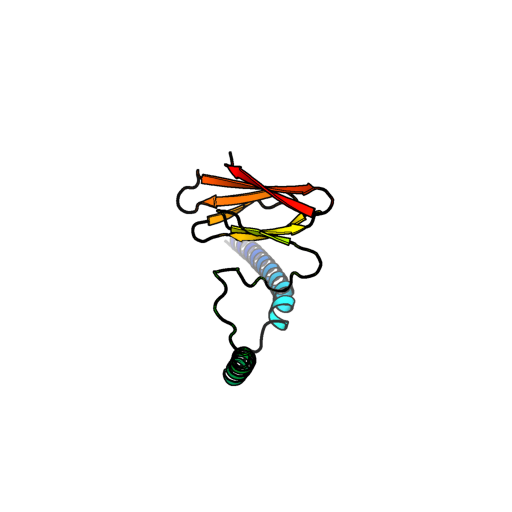.177 3.228 1.823 1.00 98.06 96 ALA A CA 1
ATOM 679 C C . ALA A 1 96 ? -3.643 4.661 1.932 1.00 98.06 96 ALA A C 1
ATOM 681 O O . ALA A 1 96 ? -3.965 5.332 2.913 1.00 98.06 96 ALA A O 1
ATOM 682 N N . PRO A 1 97 ? -2.842 5.144 0.968 1.00 98.12 97 PRO A N 1
ATOM 683 C CA . PRO A 1 97 ? -2.224 6.454 1.079 1.00 98.12 97 PRO A CA 1
ATOM 684 C C . PRO A 1 97 ? -3.253 7.569 0.882 1.00 98.12 97 PRO A C 1
ATOM 686 O O . PRO A 1 97 ? -4.180 7.461 0.072 1.00 98.12 97 PRO A O 1
ATOM 689 N N . ALA A 1 98 ? -3.066 8.664 1.609 1.00 97.75 98 ALA A N 1
ATOM 690 C CA . ALA A 1 98 ? -3.735 9.922 1.343 1.00 97.75 98 ALA A CA 1
ATOM 691 C C . ALA A 1 98 ? -3.212 10.539 0.037 1.00 97.75 98 ALA A C 1
ATOM 693 O O . ALA A 1 98 ? -2.150 10.207 -0.489 1.00 97.75 98 ALA A O 1
ATOM 694 N N . GLN A 1 99 ? -3.972 11.485 -0.500 1.00 97.25 99 GLN A N 1
ATOM 695 C CA . GLN A 1 99 ? -3.553 12.264 -1.661 1.00 97.25 99 GLN A CA 1
ATOM 696 C C . GLN A 1 99 ? -2.227 12.999 -1.400 1.00 97.25 99 GLN A C 1
ATOM 698 O O . GLN A 1 99 ? -2.086 13.695 -0.399 1.00 97.25 99 GLN A O 1
ATOM 703 N N . GLY A 1 100 ? -1.271 12.860 -2.323 1.00 96.62 100 GLY A N 1
ATOM 704 C CA . GLY A 1 100 ? 0.079 13.418 -2.171 1.00 96.62 100 GLY A CA 1
ATOM 705 C C . GLY A 1 100 ? 1.047 12.526 -1.389 1.00 96.62 100 GLY A C 1
ATOM 706 O O . GLY A 1 100 ? 2.211 12.892 -1.261 1.00 96.62 100 GLY A O 1
ATOM 707 N N . TRP A 1 101 ? 0.594 11.355 -0.940 1.00 97.81 101 TRP A N 1
ATOM 708 C CA . TRP A 1 101 ? 1.405 10.344 -0.273 1.00 97.81 101 TRP A CA 1
ATOM 709 C C . TRP A 1 101 ? 1.460 9.058 -1.093 1.00 97.81 101 TRP A C 1
ATOM 711 O O . TRP A 1 101 ? 0.605 8.776 -1.937 1.00 97.81 101 TRP A O 1
ATOM 721 N N . SER A 1 102 ? 2.490 8.271 -0.833 1.00 97.06 102 SER A N 1
ATOM 722 C CA . SER A 1 102 ? 2.682 6.920 -1.349 1.00 97.06 102 SER A CA 1
ATOM 723 C C . SER A 1 102 ? 3.016 5.987 -0.194 1.00 97.06 102 SER A C 1
ATOM 725 O O . SER A 1 102 ? 3.512 6.440 0.833 1.00 97.06 102 SER A O 1
ATOM 727 N N . ILE A 1 103 ? 2.715 4.699 -0.348 1.00 97.06 103 ILE A N 1
ATOM 728 C CA . ILE A 1 103 ? 3.174 3.685 0.605 1.00 97.06 103 ILE A CA 1
ATOM 729 C C . ILE A 1 103 ? 4.623 3.362 0.248 1.00 97.06 103 ILE A C 1
ATOM 731 O O . ILE A 1 103 ? 4.905 3.094 -0.925 1.00 97.06 103 ILE A O 1
ATOM 735 N N . GLY A 1 104 ? 5.512 3.424 1.233 1.00 93.81 104 GLY A N 1
ATOM 736 C CA . GLY A 1 104 ? 6.861 2.892 1.109 1.00 93.81 104 GLY A CA 1
ATOM 737 C C . GLY A 1 104 ? 6.893 1.439 1.554 1.00 93.81 104 GLY A C 1
ATOM 738 O O . GLY A 1 104 ? 6.349 0.572 0.864 1.00 93.81 104 GLY A O 1
ATOM 739 N N . GLU A 1 105 ? 7.500 1.181 2.706 1.00 92.31 105 GLU A N 1
ATOM 740 C CA . GLU A 1 105 ? 7.579 -0.160 3.277 1.00 92.31 105 GLU A CA 1
ATOM 741 C C . GLU A 1 105 ? 6.316 -0.510 4.089 1.00 92.31 105 GLU A C 1
ATOM 743 O O . GLU A 1 105 ? 5.641 0.357 4.645 1.00 92.31 105 GLU A O 1
ATOM 748 N N . GLN A 1 106 ? 5.954 -1.795 4.106 1.00 96.06 106 GLN A N 1
ATOM 749 C CA . GLN A 1 106 ? 4.875 -2.337 4.933 1.00 96.06 106 GLN A CA 1
ATOM 750 C C . GLN A 1 106 ? 5.240 -3.752 5.377 1.00 96.06 106 GLN A C 1
ATOM 752 O O . GLN A 1 106 ? 5.351 -4.662 4.550 1.00 96.06 106 GLN A O 1
ATOM 757 N N . ASP A 1 107 ? 5.312 -3.926 6.688 1.00 96.75 107 ASP A N 1
ATOM 758 C CA . ASP A 1 107 ? 5.515 -5.186 7.383 1.00 96.75 107 ASP A CA 1
ATOM 759 C C . ASP A 1 107 ? 4.294 -5.534 8.252 1.00 96.75 107 ASP A C 1
ATOM 761 O O . ASP A 1 107 ? 3.211 -4.953 8.130 1.00 96.75 107 ASP A O 1
ATOM 765 N N . ALA A 1 108 ? 4.422 -6.573 9.081 1.00 96.69 108 ALA A N 1
ATOM 766 C CA . ALA A 1 108 ? 3.328 -7.019 9.934 1.00 96.69 108 ALA A CA 1
ATOM 767 C C . ALA A 1 108 ? 2.968 -5.968 10.990 1.00 96.69 108 ALA A C 1
ATOM 769 O O . ALA A 1 108 ? 1.791 -5.777 11.253 1.00 96.69 108 ALA A O 1
ATOM 770 N N . ASP A 1 109 ? 3.935 -5.295 11.589 1.00 97.38 109 ASP A N 1
ATOM 771 C CA . ASP A 1 109 ? 3.731 -4.357 12.695 1.00 97.38 109 ASP A CA 1
ATOM 772 C C . ASP A 1 109 ? 4.222 -2.938 12.400 1.00 97.38 109 ASP A C 1
ATOM 774 O O . ASP A 1 109 ? 3.948 -2.037 13.182 1.00 97.38 109 ASP A O 1
ATOM 778 N N . GLU A 1 110 ? 4.840 -2.719 11.245 1.00 97.44 110 GLU A N 1
ATOM 779 C CA . GLU A 1 110 ? 5.375 -1.425 10.830 1.00 97.44 110 GLU A CA 1
ATOM 780 C C . GLU A 1 110 ? 4.919 -1.089 9.407 1.00 97.44 110 GLU A C 1
ATOM 782 O O . GLU A 1 110 ? 4.662 -1.971 8.579 1.00 97.44 110 GLU A O 1
ATOM 787 N N . GLY A 1 111 ? 4.799 0.193 9.096 1.00 97.75 111 GLY A N 1
ATOM 788 C CA . GLY A 1 111 ? 4.620 0.650 7.730 1.00 97.75 111 GLY A CA 1
ATOM 789 C C . GLY A 1 111 ? 4.969 2.116 7.573 1.00 97.75 111 GLY A C 1
ATOM 790 O O . GLY A 1 111 ? 5.139 2.836 8.547 1.00 97.75 111 GLY A O 1
ATOM 791 N N . GLU A 1 112 ? 5.038 2.573 6.332 1.00 98.19 112 GLU A N 1
ATOM 792 C CA . GLU A 1 112 ? 5.593 3.887 6.042 1.00 98.19 112 GLU A CA 1
ATOM 793 C C . GLU A 1 112 ? 4.790 4.607 4.949 1.00 98.19 112 GLU A C 1
ATOM 795 O O . GLU A 1 112 ? 4.422 4.038 3.909 1.00 98.19 112 GLU A O 1
ATOM 800 N N . PHE A 1 113 ? 4.517 5.892 5.175 1.00 98.25 113 PHE A N 1
ATOM 801 C CA . PHE A 1 113 ? 3.998 6.803 4.161 1.00 98.25 113 PHE A CA 1
ATOM 802 C C . PHE A 1 113 ? 5.083 7.799 3.747 1.00 98.25 113 PHE A C 1
ATOM 804 O O . PHE A 1 113 ? 5.587 8.562 4.566 1.00 98.25 113 PHE A O 1
ATOM 811 N N . ARG A 1 114 ? 5.379 7.863 2.446 1.00 97.94 114 ARG A N 1
ATOM 812 C CA . ARG A 1 114 ? 6.323 8.828 1.860 1.00 97.94 114 ARG A CA 1
ATOM 813 C C . ARG A 1 114 ? 5.585 9.904 1.084 1.00 97.94 114 ARG A C 1
ATOM 815 O O . ARG A 1 114 ? 4.726 9.590 0.248 1.00 97.94 114 ARG A O 1
ATOM 822 N N . SER A 1 115 ? 5.929 11.165 1.321 1.00 97.12 115 SER A N 1
ATOM 823 C CA . SER A 1 115 ? 5.401 12.284 0.542 1.00 97.12 115 SER A CA 1
ATOM 824 C C . SER A 1 115 ? 5.885 12.207 -0.906 1.00 97.12 115 SER A C 1
ATOM 826 O O . SER A 1 115 ? 7.067 12.036 -1.198 1.00 97.12 115 SER A O 1
ATOM 828 N N . VAL A 1 116 ? 4.955 12.373 -1.843 1.00 96.94 116 VAL A N 1
ATOM 829 C CA . VAL A 1 116 ? 5.256 12.416 -3.281 1.00 96.94 116 VAL A CA 1
ATOM 830 C C . VAL A 1 116 ? 5.874 13.764 -3.673 1.00 96.94 116 VAL A C 1
ATOM 832 O O . VAL A 1 116 ? 6.606 13.849 -4.657 1.00 96.94 116 VAL A O 1
ATOM 835 N N . GLY A 1 117 ? 5.564 14.829 -2.926 1.00 94.81 117 GLY A N 1
ATOM 836 C CA . GLY A 1 117 ? 6.052 16.183 -3.202 1.00 94.81 117 GLY A CA 1
ATOM 837 C C . GLY A 1 117 ? 7.445 16.468 -2.641 1.00 94.81 117 GLY A C 1
ATOM 838 O O . GLY A 1 117 ? 8.155 17.303 -3.199 1.00 94.81 117 GLY A O 1
ATOM 839 N N . ASP A 1 118 ? 7.828 15.780 -1.565 1.00 95.44 118 ASP A N 1
ATOM 840 C CA . ASP A 1 118 ? 9.132 15.914 -0.918 1.00 95.44 118 ASP A CA 1
ATOM 841 C C . ASP A 1 118 ? 9.559 14.562 -0.316 1.00 95.44 118 ASP A C 1
ATOM 843 O O . ASP A 1 118 ? 9.032 14.176 0.726 1.00 95.44 118 ASP A O 1
ATOM 847 N N . PRO A 1 119 ? 10.495 13.828 -0.942 1.00 88.88 119 PRO A N 1
ATOM 848 C CA . PRO A 1 119 ? 10.867 12.486 -0.501 1.00 88.88 119 PRO A CA 1
ATOM 849 C C . PRO A 1 119 ? 11.617 12.463 0.839 1.00 88.88 119 PRO A C 1
ATOM 851 O O . PRO A 1 119 ? 11.813 11.382 1.378 1.00 88.88 119 PRO A O 1
ATOM 854 N N . ALA A 1 120 ? 12.043 13.617 1.370 1.00 93.38 120 ALA A N 1
ATOM 855 C CA . ALA A 1 120 ? 12.610 13.705 2.717 1.00 93.38 120 ALA A CA 1
ATOM 856 C C . ALA A 1 120 ? 11.531 13.693 3.816 1.00 93.38 120 ALA A C 1
ATOM 858 O O . ALA A 1 120 ? 11.859 13.633 4.997 1.00 93.38 120 ALA A O 1
ATOM 859 N N . VAL A 1 121 ? 10.249 13.793 3.446 1.00 96.00 121 VAL A N 1
ATOM 860 C CA . VAL A 1 121 ? 9.127 13.746 4.385 1.00 96.00 121 VAL A CA 1
ATOM 861 C C . VAL A 1 121 ? 8.546 12.337 4.401 1.00 96.00 121 VAL A C 1
ATOM 863 O O . VAL A 1 121 ? 7.837 11.920 3.478 1.00 96.00 121 VAL A O 1
ATOM 866 N N . VAL A 1 122 ? 8.843 11.634 5.488 1.00 97.06 122 VAL A N 1
ATOM 867 C CA . VAL A 1 122 ? 8.442 10.254 5.751 1.00 97.06 122 VAL A CA 1
ATOM 868 C C . VAL A 1 122 ? 7.655 10.200 7.059 1.00 97.06 122 VAL A C 1
ATOM 870 O O . VAL A 1 122 ? 7.966 10.924 8.007 1.00 97.06 122 VAL A O 1
ATOM 873 N N . LEU A 1 123 ? 6.611 9.375 7.095 1.00 97.69 123 LEU A N 1
ATOM 874 C CA . LEU A 1 123 ? 5.843 9.064 8.295 1.00 97.69 123 LEU A CA 1
ATOM 875 C C . LEU A 1 123 ? 5.874 7.559 8.542 1.00 97.69 123 LEU A C 1
ATOM 877 O O . LEU A 1 123 ? 5.257 6.806 7.783 1.00 97.69 123 LEU A O 1
ATOM 881 N N . ASP A 1 124 ? 6.515 7.166 9.632 1.00 98.12 124 ASP A N 1
ATOM 882 C CA . ASP A 1 124 ? 6.507 5.799 10.136 1.00 98.12 124 ASP A CA 1
ATOM 883 C C . ASP A 1 124 ? 5.223 5.536 10.917 1.00 98.12 124 ASP A C 1
ATOM 885 O O . ASP A 1 124 ? 4.636 6.429 11.544 1.00 98.12 124 ASP A O 1
ATOM 889 N N . VAL A 1 125 ? 4.766 4.295 10.840 1.00 98.25 125 VAL A N 1
ATOM 890 C CA . VAL A 1 125 ? 3.524 3.798 11.414 1.00 98.25 125 VAL A CA 1
ATOM 891 C C . VAL A 1 125 ? 3.834 2.510 12.159 1.00 98.25 125 VAL A C 1
ATOM 893 O O . VAL A 1 125 ? 3.977 1.463 11.537 1.00 98.25 125 VAL A O 1
ATOM 896 N N . ASP A 1 126 ? 3.831 2.569 13.484 1.00 98.25 126 ASP A N 1
ATOM 897 C CA . ASP A 1 126 ? 4.020 1.406 14.348 1.00 98.25 126 ASP A CA 1
ATOM 898 C C . ASP A 1 126 ? 2.685 0.898 14.890 1.00 98.25 126 ASP A C 1
ATOM 900 O O . ASP A 1 126 ? 1.817 1.667 15.324 1.00 98.25 126 ASP A O 1
ATOM 904 N N . LEU A 1 127 ? 2.524 -0.419 14.920 1.00 97.94 127 LEU A N 1
ATOM 905 C CA . LEU A 1 127 ? 1.393 -1.102 15.525 1.00 97.94 127 LEU A CA 1
ATOM 906 C C . LEU A 1 127 ? 1.747 -1.595 16.929 1.00 97.94 127 LEU A C 1
ATOM 908 O O . LEU A 1 127 ? 2.544 -2.510 17.116 1.00 97.94 127 LEU A O 1
ATOM 912 N N . GLU A 1 128 ? 1.021 -1.095 17.924 1.00 97.19 128 GLU A N 1
ATOM 913 C CA . GLU A 1 128 ? 1.090 -1.592 19.295 1.00 97.19 128 GLU A CA 1
ATOM 914 C C . GLU A 1 128 ? -0.232 -2.237 19.712 1.00 97.19 128 GLU A C 1
ATOM 916 O O . GLU A 1 128 ? -1.318 -1.729 19.435 1.00 97.19 128 GLU A O 1
ATOM 921 N N . CYS A 1 129 ? -0.175 -3.344 20.455 1.00 96.00 129 CYS A N 1
ATOM 922 C CA . CYS A 1 129 ? -1.366 -3.928 21.067 1.00 96.00 129 CYS A CA 1
ATOM 923 C C . CYS A 1 129 ? -1.414 -3.610 22.564 1.00 96.00 129 CYS A C 1
ATOM 925 O O . CYS A 1 129 ? -0.680 -4.190 23.366 1.00 96.00 129 CYS A O 1
ATOM 927 N N . VAL A 1 130 ? -2.337 -2.733 22.965 1.00 95.75 130 VAL A N 1
ATOM 928 C CA . VAL A 1 130 ? -2.520 -2.333 24.366 1.00 95.75 130 VAL A CA 1
ATOM 929 C C . VAL A 1 130 ? -3.861 -2.857 24.865 1.00 95.75 130 VAL A C 1
ATOM 931 O O . VAL A 1 130 ? -4.913 -2.516 24.331 1.00 95.75 130 VAL A O 1
ATOM 934 N N . ASN A 1 131 ? -3.843 -3.696 25.905 1.00 93.38 131 ASN A N 1
ATOM 935 C CA . ASN A 1 131 ? -5.048 -4.313 26.482 1.00 93.38 131 ASN A CA 1
ATOM 936 C C . ASN A 1 131 ? -5.929 -5.052 25.448 1.00 93.38 131 ASN A C 1
ATOM 938 O O . ASN A 1 131 ? -7.156 -5.026 25.540 1.00 93.38 131 ASN A O 1
ATOM 942 N N . GLY A 1 132 ? -5.311 -5.697 24.451 1.00 90.25 132 GLY A N 1
ATOM 943 C CA . GLY A 1 132 ? -6.029 -6.423 23.395 1.00 90.25 132 GLY A CA 1
ATOM 944 C C . GLY A 1 132 ? -6.670 -5.527 22.330 1.00 90.25 132 GLY A C 1
ATOM 945 O O . GLY A 1 132 ? -7.428 -6.024 21.498 1.00 90.25 132 GLY A O 1
ATOM 946 N N . ALA A 1 133 ? -6.381 -4.224 22.342 1.00 94.44 133 ALA A N 1
ATOM 947 C CA . ALA A 1 133 ? -6.799 -3.288 21.312 1.00 94.44 133 ALA A CA 1
ATOM 948 C C . ALA A 1 133 ? -5.576 -2.806 20.514 1.00 94.44 133 ALA A C 1
ATOM 950 O O . ALA A 1 133 ? -4.623 -2.319 21.127 1.00 94.44 133 ALA A O 1
ATOM 951 N N . PRO A 1 134 ? -5.596 -2.894 19.170 1.00 96.50 134 PRO A N 1
ATOM 952 C CA . PRO A 1 134 ? -4.537 -2.314 18.358 1.00 96.50 134 PRO A CA 1
ATOM 953 C C . PRO A 1 134 ? -4.563 -0.789 18.487 1.00 96.50 134 PRO A C 1
ATOM 955 O O . PRO A 1 134 ? -5.644 -0.181 18.564 1.00 96.50 134 PRO A O 1
ATOM 958 N N . GLN A 1 135 ? -3.377 -0.201 18.508 1.00 96.94 135 GLN A N 1
ATOM 959 C CA . GLN A 1 135 ? -3.087 1.223 18.482 1.00 96.94 135 GLN A CA 1
ATOM 960 C C . GLN A 1 135 ? -2.025 1.479 17.421 1.00 96.94 135 GLN A C 1
ATOM 962 O O . GLN A 1 135 ? -1.161 0.640 17.198 1.00 96.94 135 GLN A O 1
ATOM 967 N N . ILE A 1 136 ? -2.122 2.635 16.774 1.00 97.69 136 ILE A N 1
ATOM 968 C CA . ILE A 1 136 ? -1.154 3.074 15.780 1.00 97.69 136 ILE A CA 1
ATOM 969 C C . ILE A 1 136 ? -0.392 4.257 16.361 1.00 97.69 136 ILE A C 1
ATOM 971 O O . ILE A 1 136 ? -1.013 5.259 16.735 1.00 97.69 136 ILE A O 1
ATOM 975 N N . LEU A 1 137 ? 0.926 4.126 16.435 1.00 97.38 137 LEU A N 1
ATOM 976 C CA . LEU A 1 137 ? 1.845 5.213 16.727 1.00 97.38 137 LEU A CA 1
ATOM 977 C C . LEU A 1 137 ? 2.371 5.760 15.399 1.00 97.38 137 LEU A C 1
ATOM 979 O O . LEU A 1 137 ? 2.613 4.999 14.472 1.00 97.38 137 LEU A O 1
ATOM 983 N N . VAL A 1 138 ? 2.473 7.083 15.286 1.00 97.19 138 VAL A N 1
ATOM 984 C CA . VAL A 1 138 ? 2.976 7.734 14.072 1.00 97.19 138 VAL A CA 1
ATOM 985 C C . VAL A 1 138 ? 4.123 8.649 14.452 1.00 97.19 138 VAL A C 1
ATOM 987 O O . VAL A 1 138 ? 3.963 9.498 15.338 1.00 97.19 138 VAL A O 1
ATOM 990 N N . SER A 1 139 ? 5.245 8.504 13.761 1.00 97.44 139 SER A N 1
ATOM 991 C CA . SER A 1 139 ? 6.452 9.311 13.944 1.00 97.44 139 SER A CA 1
ATOM 992 C C . SER A 1 139 ? 7.011 9.787 12.604 1.00 97.44 139 SER A C 1
ATOM 994 O O . SER A 1 139 ? 6.685 9.222 11.564 1.00 97.44 139 SER A O 1
ATOM 996 N N . PRO A 1 140 ? 7.818 10.860 12.590 1.00 96.06 140 PRO A N 1
ATOM 997 C CA . PRO A 1 140 ? 8.628 11.187 11.422 1.00 96.06 140 PRO A CA 1
ATOM 998 C C . PRO A 1 140 ? 9.629 10.057 11.163 1.00 96.06 140 PRO A C 1
ATOM 1000 O O . PRO A 1 140 ? 10.266 9.625 12.123 1.00 96.06 140 PRO A O 1
ATOM 1003 N N . GLY A 1 141 ? 9.760 9.636 9.906 1.00 87.50 141 GLY A N 1
ATOM 1004 C CA . GLY A 1 141 ? 10.761 8.649 9.500 1.00 87.50 141 GLY A CA 1
ATOM 1005 C C . GLY A 1 141 ? 12.146 9.237 9.254 1.00 87.50 141 GLY A C 1
ATOM 1006 O O . GLY A 1 141 ? 12.282 10.445 9.023 1.00 87.50 141 GLY A O 1
ATOM 1007 N N . ASP A 1 142 ? 13.157 8.370 9.362 1.00 76.50 142 ASP A N 1
ATOM 1008 C CA . ASP A 1 142 ? 14.592 8.687 9.249 1.00 76.50 142 ASP A CA 1
ATOM 1009 C C . ASP A 1 142 ? 15.115 8.764 7.797 1.00 76.50 142 ASP A C 1
ATOM 1011 O O . ASP A 1 142 ? 14.666 7.985 6.923 1.00 76.50 142 ASP A O 1
#

Radius of gyration: 25.47 Å; chains: 1; bounding box: 65×40×70 Å

Foldseek 3Di:
DVVVVVVVVVVVVVVVVVVVVVVVVVVVVVVVVVVPDDPDDDPVNVVVVVVVVVPDDDDDDDDDDPPDDPPDPAWDWD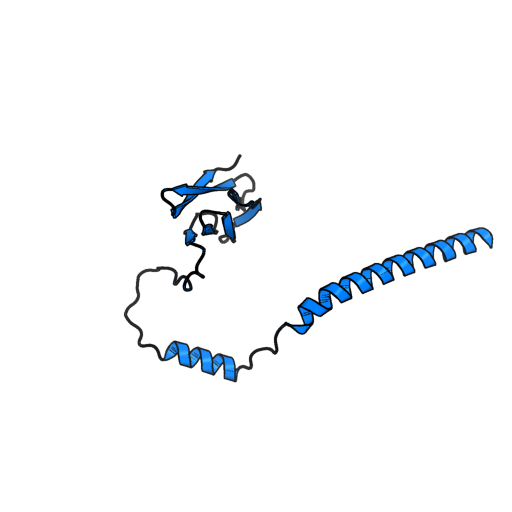ADPQFIWIAFQQATPDTDGDPQWDWDDGDGFKTKIAGNVDRQFIKIWGWHQDPRGIDIDIDTDD